Protein AF-A0A087THZ9-F1 (afdb_monomer_lite)

Secondary structure (DSSP, 8-state):
----------------SS-TT-------------EEPPTTS---B-TTS-B---HHHHHHHHTTPPP-PPPHHHHHHHHHHHHHTT-TT---PPPPPEE-PPPPPSSSSHHHHHHHHHHHHHHHHHHHHHHHHTPPPPPPPSS----SSEEEE-TT--EEEESS---SS-------PPP-

Radius of gyration: 29.92 Å; chains: 1; bounding box: 65×46×77 Å

Structure (mmCIF, N/CA/C/O backbone):
data_AF-A0A087THZ9-F1
#
_entry.id   AF-A0A087THZ9-F1
#
loop_
_atom_site.group_PDB
_atom_site.id
_atom_site.type_symbol
_atom_site.label_atom_id
_atom_site.label_alt_id
_atom_site.label_comp_id
_atom_site.label_asym_id
_atom_site.label_entity_id
_atom_site.label_seq_id
_atom_site.pdbx_PDB_ins_code
_atom_site.Cartn_x
_atom_site.Cartn_y
_atom_site.Cartn_z
_atom_site.occupancy
_atom_site.B_iso_or_equiv
_atom_site.auth_seq_id
_atom_site.auth_comp_id
_atom_site.auth_asym_id
_atom_site.auth_atom_id
_atom_site.pdbx_PDB_model_num
ATOM 1 N N . MET A 1 1 ? -26.392 -31.292 31.948 1.00 30.66 1 MET A N 1
ATOM 2 C CA . MET A 1 1 ? -27.277 -31.500 30.783 1.00 30.66 1 MET A CA 1
ATOM 3 C C . MET A 1 1 ? -26.963 -30.417 29.775 1.00 30.66 1 MET A C 1
ATOM 5 O O . MET A 1 1 ? -27.249 -29.258 30.032 1.00 30.66 1 MET A O 1
ATOM 9 N N . LEU A 1 2 ? -26.280 -30.796 28.699 1.00 30.81 2 LEU A N 1
ATOM 10 C CA . LEU A 1 2 ? -25.957 -29.931 27.570 1.00 30.81 2 LEU A CA 1
ATOM 11 C C . LEU A 1 2 ? -27.233 -29.748 26.743 1.00 30.81 2 LEU A C 1
ATOM 13 O O . LEU A 1 2 ? -27.729 -30.722 26.178 1.00 30.81 2 LEU A O 1
ATOM 17 N N . SER A 1 3 ? -27.787 -28.538 26.689 1.00 25.75 3 SER A N 1
ATOM 18 C CA . SER A 1 3 ? -28.817 -28.210 25.703 1.00 25.75 3 SER A CA 1
ATOM 19 C C . SER A 1 3 ? -28.147 -27.592 24.483 1.00 25.75 3 SER A C 1
ATOM 21 O O . SER A 1 3 ? -27.785 -26.415 24.479 1.00 25.75 3 SER A O 1
ATOM 23 N N . ASN A 1 4 ? -27.997 -28.418 23.451 1.00 33.88 4 ASN A N 1
ATOM 24 C CA . ASN A 1 4 ? -27.747 -27.984 22.086 1.00 33.88 4 ASN A CA 1
ATOM 25 C C . ASN A 1 4 ? -28.797 -26.948 21.677 1.00 33.88 4 ASN A C 1
ATOM 27 O O .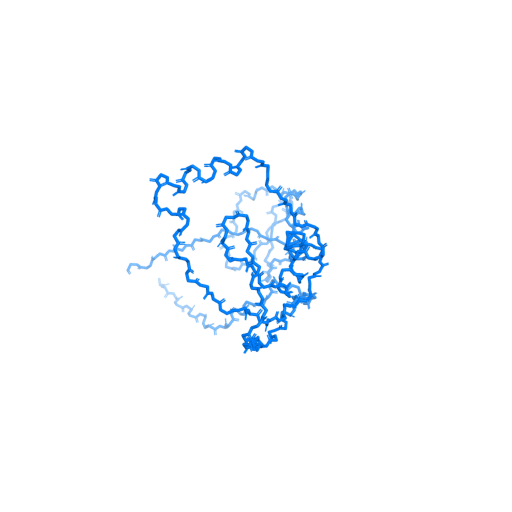 ASN A 1 4 ? -29.988 -27.252 21.629 1.00 33.88 4 ASN A O 1
ATOM 31 N N . SER A 1 5 ? -28.345 -25.762 21.290 1.00 26.69 5 SER A N 1
ATOM 32 C CA . SER A 1 5 ? -29.068 -24.947 20.321 1.00 26.69 5 SER A CA 1
ATOM 33 C C . SER A 1 5 ? -28.104 -24.598 19.196 1.00 26.69 5 SER A C 1
ATOM 35 O O . SER A 1 5 ? -27.334 -23.646 19.246 1.00 26.69 5 SER A O 1
ATOM 37 N N . TYR A 1 6 ? -28.134 -25.454 18.175 1.00 31.23 6 TYR A N 1
ATOM 38 C CA . TYR A 1 6 ? -27.713 -25.116 16.826 1.00 31.23 6 TYR A CA 1
ATOM 39 C C . TYR A 1 6 ? -28.524 -23.893 16.383 1.00 31.23 6 TYR A C 1
ATOM 41 O O . TYR A 1 6 ? -29.689 -24.018 16.001 1.00 31.23 6 TYR A O 1
ATOM 49 N N . VAL A 1 7 ? -27.924 -22.705 16.427 1.00 32.62 7 VAL A N 1
ATOM 50 C CA . VAL A 1 7 ? -28.449 -21.551 15.695 1.00 32.62 7 VAL A CA 1
ATOM 51 C C . VAL A 1 7 ? -27.798 -21.566 14.323 1.00 32.62 7 VAL A C 1
ATOM 53 O O . VAL A 1 7 ? -26.735 -21.007 14.084 1.00 32.62 7 VAL A O 1
ATOM 56 N N . ASN A 1 8 ? -28.450 -22.352 13.472 1.00 27.58 8 ASN A N 1
ATOM 57 C CA . ASN A 1 8 ? -28.733 -22.094 12.070 1.00 27.58 8 ASN A CA 1
ATOM 58 C C . ASN A 1 8 ? -27.904 -20.972 11.426 1.00 27.58 8 ASN A C 1
ATOM 60 O O . ASN A 1 8 ? -28.075 -19.792 11.744 1.00 27.58 8 ASN A O 1
ATOM 64 N N . GLY A 1 9 ? -27.081 -21.367 10.453 1.00 34.03 9 GLY A N 1
ATOM 65 C CA . GLY A 1 9 ? -26.421 -20.472 9.519 1.00 34.03 9 GLY A CA 1
ATOM 66 C C . GLY A 1 9 ? -27.415 -19.481 8.926 1.00 34.03 9 GLY A C 1
ATOM 67 O O . GLY A 1 9 ? -28.208 -19.801 8.044 1.00 34.03 9 GLY A O 1
ATOM 68 N N . LYS A 1 10 ? -27.352 -18.248 9.410 1.00 30.70 10 LYS A N 1
ATOM 69 C CA . LYS A 1 10 ? -27.680 -17.087 8.606 1.00 30.70 10 LYS A CA 1
ATOM 70 C C . LYS A 1 10 ? -26.352 -16.506 8.204 1.00 30.70 10 LYS A C 1
ATOM 72 O O . LYS A 1 10 ? -25.510 -16.273 9.064 1.00 30.70 10 LYS A O 1
ATOM 77 N N . GLU A 1 11 ? -26.184 -16.336 6.902 1.00 34.59 11 GLU A N 1
ATOM 78 C CA . GLU A 1 11 ? -25.179 -15.480 6.301 1.00 34.59 11 GLU A CA 1
ATOM 79 C C . GLU A 1 11 ? -24.849 -14.310 7.241 1.00 34.59 11 GLU A C 1
ATOM 81 O O . GLU A 1 11 ? -25.563 -13.305 7.277 1.00 34.59 11 GLU A O 1
ATOM 86 N N . MET A 1 12 ? -23.747 -14.403 7.993 1.00 31.75 12 MET A N 1
ATOM 87 C CA . MET A 1 12 ? -23.027 -13.204 8.386 1.00 31.75 12 MET A CA 1
ATOM 88 C C . MET A 1 12 ? -22.384 -12.743 7.099 1.00 31.75 12 MET A C 1
ATOM 90 O O . MET A 1 12 ? -21.232 -13.033 6.779 1.00 31.75 12 MET A O 1
ATOM 94 N N . ALA A 1 13 ? -23.223 -12.091 6.298 1.00 33.44 13 ALA A N 1
ATOM 95 C CA . ALA A 1 13 ? -22.783 -11.220 5.259 1.00 33.44 13 ALA A CA 1
ATOM 96 C C . ALA A 1 13 ? -21.652 -10.411 5.884 1.00 33.44 13 ALA A C 1
ATOM 98 O O . ALA A 1 13 ? -21.865 -9.654 6.834 1.00 33.44 13 ALA A O 1
ATOM 99 N N . LEU A 1 14 ? -20.454 -10.584 5.335 1.00 33.28 14 LEU A N 1
ATOM 100 C CA . LEU A 1 14 ? -19.459 -9.534 5.252 1.00 33.28 14 LEU A CA 1
ATOM 101 C C . LEU A 1 14 ? -20.154 -8.357 4.551 1.00 33.28 14 LEU A C 1
ATOM 103 O O . LEU A 1 14 ? -19.925 -8.068 3.376 1.00 33.28 14 LEU A O 1
ATOM 107 N N . ARG A 1 15 ? -21.094 -7.704 5.242 1.00 35.66 15 ARG A N 1
ATOM 108 C CA . ARG A 1 15 ? -21.648 -6.418 4.874 1.00 35.66 15 ARG A CA 1
ATOM 109 C C . ARG A 1 15 ? -20.511 -5.468 5.141 1.00 35.66 15 ARG A C 1
ATOM 111 O O . ARG A 1 15 ? -20.385 -4.916 6.222 1.00 35.66 15 ARG A O 1
ATOM 118 N N . LYS A 1 16 ? -19.640 -5.412 4.133 1.00 38.16 16 LYS A N 1
ATOM 119 C CA . LYS A 1 16 ? -18.802 -4.291 3.757 1.00 38.16 16 LYS A CA 1
ATOM 120 C C . LYS A 1 16 ? -18.644 -3.304 4.909 1.00 38.16 16 LYS A C 1
ATOM 122 O O . LYS A 1 16 ? -19.358 -2.306 4.969 1.00 38.16 16 LYS A O 1
ATOM 127 N N . ILE A 1 17 ? -17.601 -3.510 5.711 1.00 41.31 17 ILE A N 1
ATOM 128 C CA . ILE A 1 17 ? -16.852 -2.402 6.320 1.00 41.31 17 ILE A CA 1
ATOM 129 C C . ILE A 1 17 ? -16.109 -1.688 5.172 1.00 41.31 17 ILE A C 1
ATOM 131 O O . ILE A 1 17 ? -14.893 -1.646 5.075 1.00 41.31 17 ILE A O 1
ATOM 135 N N . ILE A 1 18 ? -16.883 -1.259 4.183 1.00 41.91 18 ILE A N 1
ATOM 136 C CA . ILE A 1 18 ? -16.505 -0.513 3.000 1.00 41.91 18 ILE A CA 1
ATOM 137 C C . ILE A 1 18 ? -17.684 0.453 2.876 1.00 41.91 18 ILE A C 1
ATOM 139 O O . ILE A 1 18 ? -18.676 0.090 2.237 1.00 41.91 18 ILE A O 1
ATOM 143 N N . PRO A 1 19 ? -17.667 1.607 3.578 1.00 39.44 19 PRO A N 1
ATOM 144 C CA . PRO A 1 19 ? -18.579 2.719 3.351 1.00 39.44 19 PRO A CA 1
ATOM 145 C C . PRO A 1 19 ? -19.093 2.783 1.907 1.00 39.44 19 PRO A C 1
ATOM 147 O O . PRO A 1 19 ? -18.323 2.703 0.954 1.00 39.44 19 PRO A O 1
ATOM 150 N N . ALA A 1 20 ? -20.403 2.931 1.714 1.00 43.38 20 ALA A N 1
ATOM 151 C CA . ALA A 1 20 ? -21.054 2.844 0.400 1.00 43.38 20 ALA A CA 1
ATOM 152 C C . ALA A 1 20 ? -20.530 3.841 -0.667 1.00 43.38 20 ALA A C 1
ATOM 154 O O . ALA A 1 20 ? -20.887 3.725 -1.836 1.00 43.38 20 ALA A O 1
ATOM 155 N N . ASN A 1 21 ? -19.649 4.772 -0.285 1.00 41.06 21 ASN A N 1
ATOM 156 C CA . ASN A 1 21 ? -19.077 5.818 -1.128 1.00 41.06 21 ASN A CA 1
ATOM 157 C C . ASN A 1 21 ? -17.650 5.531 -1.624 1.00 41.06 21 ASN A C 1
ATOM 159 O O . ASN A 1 21 ? -16.994 6.441 -2.132 1.00 41.06 21 ASN A O 1
ATOM 163 N N . TYR A 1 22 ? -17.143 4.298 -1.521 1.00 44.09 22 TYR A N 1
ATOM 164 C CA . TYR A 1 22 ? -15.890 3.975 -2.203 1.00 44.09 22 TYR A CA 1
ATOM 165 C C . TYR A 1 22 ? -16.121 3.875 -3.709 1.00 44.09 22 TYR A C 1
ATOM 167 O O . TYR A 1 22 ? -16.515 2.835 -4.243 1.00 44.09 22 TYR A O 1
ATOM 175 N N . ASN A 1 23 ? -15.752 4.943 -4.411 1.00 47.28 23 ASN A N 1
ATOM 176 C CA . ASN A 1 23 ? -15.235 4.822 -5.765 1.00 47.28 23 ASN A CA 1
ATOM 177 C C . ASN A 1 23 ? -13.900 4.069 -5.679 1.00 47.28 23 ASN A C 1
ATOM 179 O O . ASN A 1 23 ? -12.832 4.667 -5.791 1.00 47.28 23 ASN A O 1
ATOM 183 N N . ILE A 1 24 ? -13.948 2.748 -5.460 1.00 48.50 24 ILE A N 1
ATOM 184 C CA . ILE A 1 24 ? -12.838 1.880 -5.854 1.00 48.50 24 ILE A CA 1
ATOM 185 C C . ILE A 1 24 ? -12.603 2.252 -7.308 1.00 48.50 24 ILE A C 1
ATOM 187 O O . ILE A 1 24 ? -13.534 2.135 -8.111 1.00 48.50 24 ILE A O 1
ATOM 191 N N . LEU A 1 25 ? -11.417 2.781 -7.620 1.00 46.44 25 LEU A N 1
ATOM 192 C CA . LEU A 1 25 ? -11.021 3.054 -8.992 1.00 46.44 25 LEU A CA 1
ATOM 193 C C . LEU A 1 25 ? -11.300 1.768 -9.765 1.00 46.44 25 LEU A C 1
ATOM 195 O O . LEU A 1 25 ? -10.608 0.766 -9.589 1.00 46.44 25 LEU A O 1
ATOM 199 N N . ARG A 1 26 ? -12.393 1.750 -10.537 1.00 46.09 26 ARG A N 1
ATOM 200 C CA . ARG A 1 26 ? -12.702 0.622 -11.400 1.00 46.09 26 ARG A CA 1
ATOM 201 C C . ARG A 1 26 ? -11.599 0.646 -12.435 1.00 46.09 26 ARG A C 1
ATOM 203 O O . ARG A 1 26 ? -11.651 1.440 -13.372 1.00 46.09 26 ARG A O 1
ATOM 210 N N . PHE A 1 27 ? -10.589 -0.191 -12.234 1.00 44.19 27 PHE A N 1
ATOM 211 C CA . PHE A 1 27 ? -9.612 -0.482 -13.260 1.00 44.19 27 PHE A CA 1
ATOM 212 C C . PHE A 1 27 ? -10.406 -1.045 -14.431 1.00 44.19 27 PHE A C 1
ATOM 214 O O . PHE A 1 27 ? -10.907 -2.169 -14.393 1.00 44.19 27 PHE A O 1
ATOM 221 N N . SER A 1 28 ? -10.622 -0.212 -15.446 1.00 43.47 28 SER A N 1
ATOM 222 C CA . SER A 1 28 ? -11.145 -0.682 -16.713 1.00 43.47 28 SER A CA 1
ATOM 223 C C . SER A 1 28 ? -10.086 -1.634 -17.252 1.00 43.47 28 SER A C 1
ATOM 225 O O . SER A 1 28 ? -9.037 -1.193 -17.719 1.00 43.47 28 SER A O 1
ATOM 227 N N . HIS A 1 29 ? -10.338 -2.939 -17.132 1.00 40.94 29 HIS A N 1
ATOM 228 C CA . HIS A 1 29 ? -9.621 -3.961 -17.880 1.00 40.94 29 HIS A CA 1
ATOM 229 C C . HIS A 1 29 ? -9.933 -3.724 -19.361 1.00 40.94 29 HIS A C 1
ATOM 231 O O . HIS A 1 29 ? -10.829 -4.334 -19.940 1.00 40.94 29 HIS A O 1
ATOM 237 N N . LYS A 1 30 ? -9.243 -2.765 -19.979 1.00 47.22 30 LYS A N 1
ATOM 238 C CA . LYS A 1 30 ? -9.180 -2.683 -21.431 1.00 47.22 30 LYS A CA 1
ATOM 239 C C . LYS A 1 30 ? -8.256 -3.812 -21.857 1.00 47.22 30 LYS A C 1
ATOM 241 O O . LYS A 1 30 ? -7.082 -3.805 -21.502 1.00 47.22 30 LYS A O 1
ATOM 246 N N . ASN A 1 31 ? -8.815 -4.796 -22.555 1.00 45.19 31 ASN A N 1
ATOM 247 C CA . ASN A 1 31 ? -8.054 -5.902 -23.122 1.00 45.19 31 ASN A CA 1
ATOM 248 C C . ASN A 1 31 ? -6.855 -5.357 -23.907 1.00 45.19 31 ASN A C 1
ATOM 250 O O . ASN A 1 31 ? -7.013 -4.547 -24.823 1.00 45.19 31 ASN A O 1
ATOM 254 N N . CYS A 1 32 ? -5.659 -5.793 -23.521 1.00 42.81 32 CYS A N 1
ATOM 255 C CA . CYS A 1 32 ? -4.413 -5.447 -24.183 1.00 42.81 32 CYS A CA 1
ATOM 256 C C . CYS A 1 32 ? -4.377 -6.190 -25.524 1.00 42.81 32 CYS A C 1
ATOM 258 O O . CYS A 1 32 ? -4.195 -7.405 -25.550 1.00 42.81 32 CYS A O 1
ATOM 260 N N . HIS A 1 33 ? -4.561 -5.489 -26.640 1.00 49.44 33 HIS A N 1
ATOM 261 C CA . HIS A 1 33 ? -4.320 -6.080 -27.953 1.00 49.44 33 HIS A CA 1
ATOM 262 C C . HIS A 1 33 ? -2.812 -6.028 -28.230 1.00 49.44 33 HIS A C 1
ATOM 264 O O . HIS A 1 33 ? -2.256 -4.941 -28.391 1.00 49.44 33 HIS A O 1
ATOM 270 N N . LEU A 1 34 ? -2.138 -7.183 -28.250 1.00 48.75 34 LEU A N 1
ATOM 271 C CA . LEU A 1 34 ? -0.761 -7.267 -28.739 1.00 48.75 34 LEU A CA 1
ATOM 272 C C . LEU A 1 34 ? -0.786 -7.101 -30.259 1.00 48.75 34 LEU A C 1
ATOM 274 O O . LEU A 1 34 ? -1.185 -8.016 -30.977 1.00 48.75 34 LEU A O 1
ATOM 278 N N . ASN A 1 35 ? -0.332 -5.952 -30.745 1.00 52.38 35 AS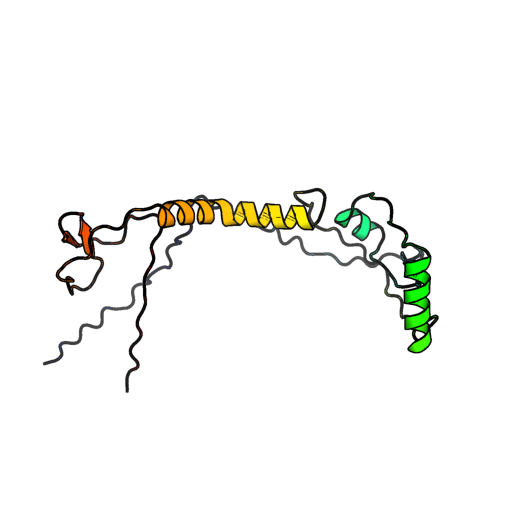N A N 1
ATOM 279 C CA . ASN A 1 35 ? -0.046 -5.768 -32.159 1.00 52.38 35 ASN A CA 1
ATOM 280 C C . ASN A 1 35 ? 1.470 -5.879 -32.346 1.00 52.38 35 ASN A C 1
ATOM 282 O O . ASN A 1 35 ? 2.230 -5.103 -31.765 1.00 52.38 35 ASN A O 1
ATOM 286 N N . LYS A 1 36 ? 1.917 -6.863 -33.136 1.00 50.88 36 LYS A N 1
ATOM 287 C CA . LYS A 1 36 ? 3.314 -6.938 -33.582 1.00 50.88 36 LYS A CA 1
ATOM 288 C C . LYS A 1 36 ? 3.567 -5.770 -34.537 1.00 50.88 36 LYS A C 1
ATOM 290 O O . LYS A 1 36 ? 2.858 -5.643 -35.533 1.00 50.88 36 LYS A O 1
ATOM 295 N N . SER A 1 37 ? 4.532 -4.908 -34.230 1.00 49.69 37 SER A N 1
ATOM 296 C CA . SER A 1 37 ? 4.992 -3.868 -35.156 1.00 49.69 37 SER A CA 1
ATOM 297 C C . SER A 1 37 ? 5.902 -4.464 -36.234 1.00 49.69 37 SER A C 1
ATOM 299 O O . SER A 1 37 ? 6.663 -5.388 -35.957 1.00 49.69 37 SER A O 1
ATOM 301 N N . ASN A 1 38 ? 5.794 -3.938 -37.460 1.00 46.44 38 ASN A N 1
ATOM 302 C CA . ASN A 1 38 ? 6.583 -4.347 -38.625 1.00 46.44 38 ASN A CA 1
ATOM 303 C C . ASN A 1 38 ? 8.097 -4.292 -38.355 1.00 46.44 38 ASN A C 1
ATOM 305 O O . ASN A 1 38 ? 8.596 -3.329 -37.772 1.00 46.44 38 ASN A O 1
ATOM 309 N N . GLU A 1 39 ? 8.808 -5.305 -38.854 1.00 45.41 39 GLU A N 1
ATOM 310 C CA . GLU A 1 39 ? 10.268 -5.359 -38.957 1.00 45.41 39 GLU A CA 1
ATOM 311 C C . GLU A 1 39 ? 10.776 -4.115 -39.707 1.00 45.41 39 GLU A C 1
ATOM 313 O O . GLU A 1 39 ? 10.513 -3.950 -40.897 1.00 45.41 39 GLU A O 1
ATOM 318 N N . GLY A 1 40 ? 11.447 -3.189 -39.013 1.00 49.12 40 GLY A N 1
ATOM 319 C CA . GLY A 1 40 ? 12.002 -1.993 -39.662 1.00 49.12 40 GLY A CA 1
ATOM 320 C C . GLY A 1 40 ? 12.300 -0.788 -38.768 1.00 49.12 40 GLY A C 1
ATOM 321 O O . GLY A 1 40 ? 12.975 0.133 -39.220 1.00 49.12 40 GLY A O 1
ATOM 322 N N . GLN A 1 41 ? 11.851 -0.761 -37.508 1.00 55.97 41 GLN A N 1
ATOM 323 C CA . GLN A 1 41 ? 12.297 0.247 -36.537 1.00 55.97 41 GLN A CA 1
ATOM 324 C C . GLN A 1 41 ? 13.428 -0.317 -35.675 1.00 55.97 41 GLN A C 1
ATOM 326 O O . GLN A 1 41 ? 13.270 -1.355 -35.040 1.00 55.97 41 GLN A O 1
ATOM 331 N N . HIS A 1 42 ? 14.577 0.364 -35.672 1.00 64.38 42 HIS A N 1
ATOM 332 C CA . HIS A 1 42 ? 15.705 0.037 -34.803 1.00 64.38 42 HIS A CA 1
ATOM 333 C C . HIS A 1 42 ? 15.253 0.032 -33.336 1.00 64.38 42 HIS A C 1
ATOM 335 O O . HIS A 1 42 ? 14.896 1.083 -32.796 1.00 64.38 42 HIS A O 1
ATOM 341 N N . SER A 1 43 ? 15.289 -1.138 -32.694 1.00 77.88 43 SER A N 1
ATOM 342 C CA . SER A 1 43 ? 15.041 -1.266 -31.260 1.00 77.88 43 SER A CA 1
ATOM 343 C C . SER A 1 43 ? 16.000 -0.367 -30.484 1.00 77.88 43 SER A C 1
ATOM 345 O O . SER A 1 43 ? 17.198 -0.304 -30.774 1.00 77.88 43 SER A O 1
ATOM 347 N N . ARG A 1 44 ? 15.476 0.351 -29.487 1.00 87.94 44 ARG A N 1
ATOM 348 C CA . ARG A 1 44 ? 16.307 1.190 -28.618 1.00 87.94 44 ARG A CA 1
ATOM 349 C C . ARG A 1 44 ? 17.284 0.302 -27.858 1.00 87.94 44 ARG A C 1
ATOM 351 O O . ARG A 1 44 ? 16.869 -0.681 -27.255 1.00 87.94 44 ARG A O 1
ATOM 358 N N . VAL A 1 45 ? 18.556 0.676 -27.844 1.00 88.12 45 VAL A N 1
ATOM 359 C CA . VAL A 1 45 ? 19.603 -0.004 -27.074 1.00 88.12 45 VAL A CA 1
ATOM 360 C C . VAL A 1 45 ? 20.323 0.994 -26.184 1.00 88.12 45 VAL A C 1
ATOM 362 O O . VAL A 1 45 ? 20.409 2.179 -26.509 1.00 88.12 45 VAL A O 1
ATOM 365 N N . ASN A 1 46 ? 20.833 0.522 -25.052 1.00 88.44 46 ASN A N 1
ATOM 366 C CA . ASN A 1 46 ? 21.673 1.342 -24.185 1.00 88.44 46 ASN A CA 1
ATOM 367 C C . ASN A 1 46 ? 23.147 1.345 -24.650 1.00 88.44 46 ASN A C 1
ATOM 369 O O . ASN A 1 46 ? 23.522 0.706 -25.631 1.00 88.44 46 ASN A O 1
ATOM 373 N N . ALA A 1 47 ? 24.011 2.039 -23.902 1.00 88.06 47 ALA A N 1
ATOM 374 C CA . ALA A 1 47 ? 25.443 2.179 -24.199 1.00 88.06 47 ALA A CA 1
ATOM 375 C C . ALA A 1 47 ? 26.258 0.865 -24.179 1.00 88.06 47 ALA A C 1
ATOM 377 O O . ALA A 1 47 ? 27.420 0.876 -24.574 1.00 88.06 47 ALA A O 1
ATOM 378 N N . ILE A 1 48 ? 25.673 -0.242 -23.711 1.00 88.44 48 ILE A N 1
ATOM 379 C CA . ILE A 1 48 ? 26.290 -1.578 -23.683 1.00 88.44 48 ILE A CA 1
ATOM 380 C C . ILE A 1 48 ? 25.513 -2.586 -24.547 1.00 88.44 48 ILE A C 1
ATOM 382 O O . ILE A 1 48 ? 25.607 -3.789 -24.329 1.00 88.44 48 ILE A O 1
ATOM 386 N N . ASN A 1 49 ? 24.743 -2.091 -25.522 1.00 87.12 49 ASN A N 1
ATOM 387 C CA . ASN A 1 49 ? 24.006 -2.883 -26.509 1.00 87.12 49 ASN A CA 1
ATOM 388 C C . ASN A 1 49 ? 22.913 -3.809 -25.933 1.00 87.12 49 ASN A C 1
ATOM 390 O O . ASN A 1 49 ? 22.551 -4.814 -26.541 1.00 87.12 49 ASN A O 1
ATOM 394 N N . ILE A 1 50 ? 22.357 -3.476 -24.765 1.00 87.94 50 ILE A N 1
ATOM 395 C CA . ILE A 1 50 ? 21.179 -4.169 -24.228 1.00 87.94 50 ILE A CA 1
ATOM 396 C C . ILE A 1 50 ? 19.923 -3.518 -24.798 1.00 87.94 50 ILE A C 1
ATOM 398 O O . ILE A 1 50 ? 19.772 -2.294 -24.734 1.00 87.94 50 ILE A O 1
ATOM 402 N N . GLN A 1 51 ? 19.012 -4.346 -25.313 1.00 89.25 51 GLN A N 1
ATOM 403 C CA . GLN A 1 51 ? 17.705 -3.910 -25.790 1.00 89.25 51 GLN A CA 1
ATOM 404 C C . GLN A 1 51 ? 16.883 -3.281 -24.657 1.00 89.25 51 GLN A C 1
ATOM 406 O O . GLN A 1 51 ? 16.689 -3.862 -23.590 1.00 89.25 51 GLN A O 1
ATOM 411 N N . MET A 1 52 ? 16.387 -2.077 -24.916 1.00 89.19 52 MET A N 1
ATOM 412 C CA . MET A 1 52 ? 15.550 -1.279 -24.028 1.00 89.19 52 MET A CA 1
ATOM 413 C C . MET A 1 52 ? 14.079 -1.385 -24.447 1.00 89.19 52 MET A C 1
ATOM 415 O O . MET A 1 52 ? 13.741 -1.948 -25.486 1.00 89.19 52 MET A O 1
ATOM 419 N N . LEU A 1 53 ? 13.186 -0.796 -23.646 1.00 89.06 53 LEU A N 1
ATOM 420 C CA . LEU A 1 53 ? 11.774 -0.668 -24.013 1.00 89.06 53 LEU A CA 1
ATOM 421 C C . LEU A 1 53 ? 11.615 0.019 -25.380 1.00 89.06 53 LEU A C 1
ATOM 423 O O . LEU A 1 53 ? 12.343 0.980 -25.678 1.00 89.06 53 LEU A O 1
ATOM 427 N N . SER A 1 54 ? 10.613 -0.431 -26.145 1.00 89.56 54 SER A N 1
ATOM 428 C CA . SER A 1 54 ? 10.225 0.177 -27.423 1.00 89.56 54 SER A CA 1
ATOM 429 C C . SER A 1 54 ? 9.988 1.678 -27.262 1.00 89.56 54 SER A C 1
ATOM 431 O O . SER A 1 54 ? 9.651 2.170 -26.178 1.00 89.56 54 SER A O 1
ATOM 433 N N . TYR A 1 55 ? 10.182 2.432 -28.344 1.00 86.44 55 TYR A N 1
ATOM 434 C CA . TYR A 1 55 ? 10.092 3.893 -28.310 1.00 86.44 55 TYR A CA 1
ATOM 435 C C . TYR A 1 55 ? 8.745 4.386 -27.760 1.00 86.44 55 TYR A C 1
ATOM 437 O O . TYR A 1 55 ? 8.706 5.251 -26.879 1.00 86.44 55 TYR A O 1
ATOM 445 N N . ASP A 1 56 ? 7.648 3.787 -28.222 1.00 87.00 56 ASP A N 1
ATOM 446 C CA . ASP A 1 56 ? 6.297 4.166 -27.812 1.00 87.00 56 ASP A CA 1
ATOM 447 C C . ASP A 1 56 ? 6.027 3.855 -26.342 1.00 87.00 56 ASP A C 1
ATOM 449 O O . ASP A 1 56 ? 5.414 4.661 -25.641 1.00 87.00 56 ASP A O 1
ATOM 453 N N . LEU A 1 57 ? 6.505 2.715 -25.844 1.00 88.12 57 LEU A N 1
ATOM 454 C CA . LEU A 1 57 ? 6.329 2.353 -24.444 1.00 88.12 57 LEU A CA 1
ATOM 455 C C . LEU A 1 57 ? 7.186 3.224 -23.526 1.00 88.12 57 LEU A C 1
ATOM 457 O O . LEU A 1 57 ? 6.704 3.721 -22.509 1.00 88.12 57 LEU A O 1
ATOM 461 N N . HIS A 1 58 ? 8.444 3.451 -23.906 1.00 87.94 58 HIS A N 1
ATOM 462 C CA . HIS A 1 58 ? 9.334 4.336 -23.168 1.00 87.94 58 HIS A CA 1
ATOM 463 C C . HIS A 1 58 ? 8.730 5.735 -23.039 1.00 87.94 58 HIS A C 1
ATOM 465 O O . HIS A 1 58 ? 8.733 6.302 -21.949 1.00 87.94 58 HIS A O 1
ATOM 471 N N . ARG A 1 59 ? 8.154 6.273 -24.121 1.00 86.31 59 ARG A N 1
ATOM 472 C CA . ARG A 1 59 ? 7.467 7.568 -24.087 1.00 86.31 59 ARG A CA 1
ATOM 473 C C . ARG A 1 59 ? 6.246 7.584 -23.176 1.00 86.31 59 ARG A C 1
ATOM 475 O O . ARG A 1 59 ? 6.016 8.592 -22.518 1.00 86.31 59 ARG A O 1
ATOM 482 N N . GLN A 1 60 ? 5.467 6.507 -23.141 1.00 87.19 60 GLN A N 1
ATOM 483 C CA . GLN A 1 60 ? 4.293 6.428 -22.269 1.00 87.19 60 GLN A CA 1
ATOM 484 C C . GLN A 1 60 ? 4.676 6.359 -20.781 1.00 87.19 60 GLN A C 1
ATOM 486 O O . GLN A 1 60 ? 3.966 6.909 -19.946 1.00 87.19 60 GLN A O 1
ATOM 491 N N . ILE A 1 61 ? 5.804 5.721 -20.452 1.00 86.62 61 ILE A N 1
ATOM 492 C CA . ILE A 1 61 ? 6.256 5.521 -19.069 1.00 86.62 61 ILE A CA 1
ATOM 493 C C . ILE A 1 61 ? 7.104 6.689 -18.542 1.00 86.62 61 ILE A C 1
ATOM 495 O O . ILE A 1 61 ? 6.904 7.155 -17.422 1.00 86.62 61 ILE A O 1
ATOM 499 N N . PHE A 1 62 ? 8.086 7.131 -19.328 1.00 85.19 62 PHE A N 1
ATOM 500 C CA . PHE A 1 62 ? 9.114 8.091 -18.911 1.00 85.19 62 PHE A CA 1
ATOM 501 C C . PHE A 1 62 ? 8.937 9.476 -19.552 1.00 85.19 62 PHE A C 1
ATOM 503 O O . PHE A 1 62 ? 9.715 10.396 -19.282 1.00 85.19 62 PHE A O 1
ATOM 510 N N . GLY A 1 63 ? 7.916 9.645 -20.397 1.00 82.62 63 GLY A N 1
ATOM 511 C CA . GLY A 1 63 ? 7.674 10.876 -21.139 1.00 82.62 63 GLY A CA 1
ATOM 512 C C . GLY A 1 63 ? 8.746 11.141 -22.199 1.00 82.62 63 GLY A C 1
ATOM 513 O O . GLY A 1 63 ? 9.365 10.232 -22.751 1.00 82.62 63 GLY A O 1
ATOM 514 N N . THR A 1 64 ? 8.978 12.419 -22.491 1.00 80.31 64 THR A N 1
ATOM 515 C CA . THR A 1 64 ? 10.022 12.884 -23.422 1.00 80.31 64 THR A CA 1
ATOM 516 C C . THR A 1 64 ? 11.298 13.309 -22.694 1.00 80.31 64 THR A C 1
ATOM 518 O O . THR A 1 64 ? 12.036 14.162 -23.188 1.00 80.31 64 THR A O 1
ATOM 521 N N . LYS A 1 65 ? 11.543 12.769 -21.492 1.00 78.69 65 LYS A N 1
ATOM 522 C CA . LYS A 1 65 ? 12.744 13.092 -20.717 1.00 78.69 65 LYS A CA 1
ATOM 523 C C . LYS A 1 65 ? 13.992 12.653 -21.502 1.00 78.69 65 LYS A C 1
ATOM 525 O O . LYS A 1 65 ? 13.984 11.562 -22.078 1.00 78.69 65 LYS A O 1
ATOM 530 N N . PRO A 1 66 ? 15.046 13.489 -21.555 1.00 74.94 66 PRO A N 1
ATOM 531 C CA . PRO A 1 66 ? 16.277 13.127 -22.237 1.00 74.94 66 PRO A CA 1
ATOM 532 C C . PRO A 1 66 ? 16.913 11.916 -21.556 1.00 74.94 66 PRO A C 1
ATOM 534 O O . PRO A 1 66 ? 16.901 11.791 -20.331 1.00 74.94 66 PRO A O 1
ATOM 537 N N . GLU A 1 67 ? 17.468 11.021 -22.365 1.00 76.12 67 GLU A N 1
ATOM 538 C CA . GLU A 1 67 ? 18.147 9.833 -21.869 1.00 76.12 67 GLU A CA 1
ATOM 539 C C . GLU A 1 67 ? 19.425 10.241 -21.125 1.00 76.12 67 GLU A C 1
ATOM 541 O O . GLU A 1 67 ? 20.290 10.932 -21.672 1.00 76.12 67 GLU A O 1
ATOM 546 N N . VAL A 1 68 ? 19.531 9.841 -19.856 1.00 81.31 68 VAL A N 1
ATOM 547 C CA . VAL A 1 68 ? 20.709 10.132 -19.036 1.00 81.31 68 VAL A CA 1
ATOM 548 C C . VAL A 1 68 ? 21.840 9.228 -19.502 1.00 81.31 68 VAL A C 1
ATOM 550 O O . VAL A 1 68 ? 21.798 8.012 -19.314 1.00 81.31 68 VAL A O 1
ATOM 553 N N . LYS A 1 69 ? 22.864 9.823 -20.116 1.00 83.31 69 LYS A N 1
ATOM 554 C CA . LYS A 1 69 ? 24.055 9.075 -20.511 1.00 83.31 69 LYS A CA 1
ATOM 555 C C . LYS A 1 69 ? 24.913 8.784 -19.276 1.00 83.31 69 LYS A C 1
ATOM 557 O O . LYS A 1 69 ? 25.161 9.701 -18.491 1.00 83.31 69 LYS A O 1
ATOM 562 N N . PRO A 1 70 ? 25.364 7.535 -19.088 1.00 85.75 70 PRO A N 1
ATOM 563 C CA . PRO A 1 70 ? 26.241 7.192 -17.979 1.00 85.75 70 PRO A CA 1
ATOM 564 C C . PRO A 1 70 ? 27.607 7.876 -18.124 1.00 85.75 70 PRO A C 1
ATOM 566 O O . PRO A 1 70 ? 28.105 8.077 -19.232 1.00 85.75 70 PRO A O 1
ATOM 569 N N . ASP A 1 71 ? 28.214 8.208 -16.985 1.00 91.81 71 ASP A N 1
ATOM 570 C CA . ASP A 1 71 ? 29.575 8.743 -16.922 1.00 91.81 71 ASP A CA 1
ATOM 571 C C . ASP A 1 71 ? 30.603 7.744 -17.483 1.00 91.81 71 ASP A C 1
ATOM 573 O O . ASP A 1 71 ? 30.469 6.526 -17.319 1.00 91.81 71 ASP A O 1
ATOM 577 N N . VAL A 1 72 ? 31.667 8.270 -18.096 1.00 91.62 72 VAL A N 1
ATOM 578 C CA . VAL A 1 72 ? 32.716 7.472 -18.749 1.00 91.62 72 VAL A CA 1
ATOM 579 C C . VAL A 1 72 ? 33.376 6.507 -17.763 1.00 91.62 72 VAL A C 1
ATOM 581 O O . VAL A 1 72 ? 33.589 5.345 -18.096 1.00 91.62 72 VAL A O 1
ATOM 584 N N . LYS A 1 73 ? 33.644 6.932 -16.520 1.00 94.38 73 LYS A N 1
ATOM 585 C CA . LYS A 1 73 ? 34.276 6.072 -15.507 1.00 94.38 73 LYS A CA 1
ATOM 586 C C . LYS A 1 73 ? 33.372 4.905 -15.119 1.00 94.38 73 LYS A C 1
ATOM 588 O O . LYS A 1 73 ? 33.861 3.802 -14.874 1.00 94.38 73 LYS A O 1
ATOM 593 N N . THR A 1 74 ? 32.066 5.148 -15.040 1.00 92.44 74 THR A N 1
ATOM 594 C CA . THR A 1 74 ? 31.068 4.107 -14.760 1.00 92.44 74 THR A CA 1
ATOM 595 C C . THR A 1 74 ? 30.988 3.120 -15.916 1.00 92.44 74 THR A C 1
ATOM 597 O O . THR A 1 74 ? 31.047 1.915 -15.678 1.00 92.44 74 THR A O 1
ATOM 600 N N . LEU A 1 75 ? 30.946 3.613 -17.157 1.00 92.88 75 LEU A N 1
ATOM 601 C CA . LEU A 1 75 ? 30.961 2.764 -18.348 1.00 92.88 75 LEU A CA 1
ATOM 602 C C . LEU A 1 75 ? 32.191 1.857 -18.392 1.00 92.88 75 LEU A C 1
ATOM 604 O O . LEU A 1 75 ? 32.036 0.652 -18.559 1.00 92.88 75 LEU A O 1
ATOM 608 N N . SER A 1 76 ? 33.394 2.386 -18.154 1.00 93.62 76 SER A N 1
ATOM 609 C CA . SER A 1 76 ? 34.621 1.577 -18.169 1.00 93.62 76 SER A CA 1
ATOM 610 C C . SER A 1 76 ? 34.599 0.444 -17.138 1.00 93.62 76 SER A C 1
ATOM 612 O O . SER A 1 76 ? 35.078 -0.655 -17.414 1.00 93.62 76 SER A O 1
ATOM 614 N N . LYS A 1 77 ? 34.027 0.685 -15.950 1.00 95.19 77 LYS A N 1
ATOM 615 C CA . LYS A 1 77 ? 33.862 -0.354 -14.921 1.00 95.19 77 LYS A CA 1
ATOM 616 C C . LYS A 1 77 ? 32.887 -1.440 -15.361 1.00 95.19 77 LYS A C 1
ATOM 618 O O . LYS A 1 77 ? 33.179 -2.616 -15.171 1.00 95.19 77 LYS A O 1
ATOM 623 N N . VAL A 1 78 ? 31.753 -1.045 -15.943 1.00 94.00 78 VAL A N 1
ATOM 624 C CA . VAL A 1 78 ? 30.742 -1.981 -16.452 1.00 94.00 78 VAL A CA 1
ATOM 625 C C . VAL A 1 78 ? 31.330 -2.839 -17.569 1.00 94.00 78 VAL A C 1
ATOM 627 O O . VAL A 1 78 ? 31.223 -4.058 -17.500 1.00 94.00 78 VAL A O 1
ATOM 630 N N . ILE A 1 79 ? 32.014 -2.227 -18.540 1.00 93.44 79 ILE A N 1
ATOM 631 C CA . ILE A 1 79 ? 32.663 -2.940 -19.649 1.00 93.44 79 ILE A CA 1
ATOM 632 C C . ILE A 1 79 ? 33.694 -3.936 -19.112 1.00 93.44 79 ILE A C 1
ATOM 634 O O . ILE A 1 79 ? 33.611 -5.112 -19.436 1.00 93.44 79 ILE A O 1
ATOM 638 N N . SER A 1 80 ? 34.600 -3.503 -18.227 1.00 95.00 80 SER A N 1
ATOM 639 C CA . SER A 1 80 ? 35.616 -4.382 -17.627 1.00 95.00 80 SER A CA 1
ATOM 640 C C . SER A 1 80 ? 34.999 -5.600 -16.929 1.00 95.00 80 SER A C 1
ATOM 642 O O . SER A 1 80 ? 35.435 -6.730 -17.147 1.00 95.00 80 SER A O 1
ATOM 644 N N . HIS A 1 81 ? 33.935 -5.390 -16.149 1.00 95.31 81 HIS A N 1
ATOM 645 C CA . HIS A 1 81 ? 33.223 -6.472 -15.472 1.00 95.31 81 HIS A CA 1
ATOM 646 C C . HIS A 1 81 ? 32.545 -7.428 -16.467 1.00 95.31 81 HIS A C 1
ATOM 648 O O . HIS A 1 81 ? 32.633 -8.644 -16.323 1.00 95.31 81 HIS A O 1
ATOM 654 N N . LEU A 1 82 ? 31.897 -6.902 -17.511 1.00 94.00 82 LEU A N 1
ATOM 655 C CA . LEU A 1 82 ? 31.291 -7.726 -18.561 1.00 94.00 82 LEU A CA 1
ATOM 656 C C . LEU A 1 82 ? 32.346 -8.532 -19.333 1.00 94.00 82 LEU A C 1
ATOM 658 O O . LEU A 1 82 ? 32.118 -9.708 -19.612 1.00 94.00 82 LEU A O 1
ATOM 662 N N . SER A 1 83 ? 33.509 -7.945 -19.632 1.00 93.62 83 SER A N 1
ATOM 663 C CA . SER A 1 83 ? 34.613 -8.636 -20.307 1.00 93.62 83 SER A CA 1
ATOM 664 C C . SER A 1 83 ? 35.180 -9.775 -19.459 1.00 93.62 83 SER A C 1
ATOM 666 O O . SER A 1 83 ? 35.410 -10.857 -19.985 1.00 93.62 83 SER A O 1
ATOM 668 N N . GLN A 1 84 ? 35.345 -9.577 -18.145 1.00 95.94 84 GLN A N 1
ATOM 669 C CA . GLN A 1 84 ? 35.811 -10.627 -17.223 1.00 95.94 84 GLN A CA 1
ATOM 670 C C . GLN A 1 84 ? 34.906 -11.866 -17.216 1.00 95.94 84 GLN A C 1
ATOM 672 O O . GLN A 1 84 ? 35.382 -12.977 -16.994 1.00 95.94 84 GLN A O 1
ATOM 677 N N . HIS A 1 85 ? 33.612 -11.678 -17.474 1.00 93.44 85 HIS A N 1
ATOM 678 C CA . HIS A 1 85 ? 32.626 -12.752 -17.525 1.00 93.44 85 HIS A CA 1
ATOM 679 C C . HIS A 1 85 ? 32.316 -13.246 -18.947 1.00 93.44 85 HIS A C 1
ATOM 681 O O . HIS A 1 85 ? 31.405 -14.054 -19.106 1.00 93.44 85 HIS A O 1
ATOM 687 N N . ASN A 1 86 ? 33.058 -12.801 -19.971 1.00 89.25 86 ASN A N 1
ATOM 688 C CA . ASN A 1 86 ? 32.795 -13.110 -21.386 1.00 89.25 86 ASN A CA 1
ATOM 689 C C . ASN A 1 86 ? 31.368 -12.732 -21.840 1.00 89.25 86 ASN A C 1
ATOM 691 O O . ASN A 1 86 ? 30.767 -13.412 -22.667 1.00 89.25 86 ASN A O 1
ATOM 695 N N . LEU A 1 87 ? 30.814 -11.659 -21.268 1.00 89.50 87 LEU A N 1
ATOM 696 C CA . LEU A 1 87 ? 29.490 -11.118 -21.602 1.00 89.50 87 LEU A CA 1
ATOM 697 C C . LEU A 1 87 ? 29.573 -9.841 -22.445 1.00 89.50 87 LEU A C 1
ATOM 699 O O . LEU A 1 87 ? 28.571 -9.400 -23.002 1.00 89.50 87 LEU A O 1
ATOM 703 N N . TRP A 1 88 ? 30.750 -9.218 -22.517 1.00 87.06 88 TRP A N 1
ATOM 704 C CA . TRP A 1 88 ? 30.985 -8.089 -23.411 1.00 87.06 88 TRP A CA 1
ATOM 705 C C . TRP A 1 88 ? 31.007 -8.571 -24.866 1.00 87.06 88 TRP A C 1
ATOM 707 O O . TRP A 1 88 ? 31.649 -9.578 -25.148 1.00 87.06 88 TRP A O 1
ATOM 717 N N . GLU A 1 89 ? 30.300 -7.874 -25.763 1.00 80.75 89 GLU A N 1
ATOM 718 C CA . GLU A 1 89 ? 30.135 -8.239 -27.190 1.00 80.75 89 GLU A CA 1
ATOM 719 C C . GLU A 1 89 ? 29.484 -9.611 -27.453 1.00 80.75 89 GLU A C 1
ATOM 721 O O . GLU A 1 89 ? 29.399 -10.045 -28.600 1.00 80.75 89 GLU A O 1
ATOM 726 N N . ALA A 1 90 ? 28.965 -10.277 -26.418 1.00 80.25 90 ALA A N 1
ATOM 727 C CA . ALA A 1 90 ? 28.195 -11.500 -26.590 1.00 80.25 90 ALA A CA 1
ATOM 728 C C . ALA A 1 90 ? 26.915 -11.223 -27.398 1.00 80.25 90 ALA A C 1
ATOM 730 O O . ALA A 1 90 ? 26.244 -10.205 -27.195 1.00 80.25 90 ALA A O 1
ATOM 731 N N . GLU A 1 91 ? 26.557 -12.140 -28.299 1.00 75.06 91 GLU A N 1
ATOM 732 C CA . GLU A 1 91 ? 25.307 -12.048 -29.052 1.00 75.06 91 GLU A CA 1
ATOM 733 C C . GLU A 1 91 ? 24.114 -12.127 -28.095 1.00 75.06 91 GLU A C 1
ATOM 735 O O . GLU A 1 91 ? 23.941 -13.095 -27.351 1.00 75.06 91 GLU A O 1
ATOM 740 N N . THR A 1 92 ? 23.274 -11.096 -28.113 1.00 74.12 92 THR A N 1
ATOM 741 C CA . THR A 1 92 ? 22.022 -11.064 -27.363 1.00 74.12 92 THR A CA 1
ATOM 742 C C . THR A 1 92 ? 20.863 -11.269 -28.327 1.00 74.12 92 THR A C 1
ATOM 744 O O . THR A 1 92 ? 20.787 -10.647 -29.387 1.00 74.12 92 THR A O 1
ATOM 747 N N . SER A 1 93 ? 19.941 -12.168 -27.979 1.00 80.31 93 SER A N 1
ATOM 748 C CA . SER A 1 93 ? 18.716 -12.349 -28.755 1.00 80.31 93 SER A CA 1
ATOM 749 C C . SER A 1 93 ? 17.862 -11.087 -28.645 1.00 80.31 93 SER A C 1
ATOM 751 O O . SER A 1 93 ? 17.418 -10.742 -27.546 1.00 80.31 93 SER A O 1
ATOM 753 N N . THR A 1 94 ? 17.611 -10.415 -29.765 1.00 81.12 94 THR A N 1
ATOM 754 C CA . THR A 1 94 ? 16.692 -9.279 -29.815 1.00 81.12 94 THR A CA 1
ATOM 755 C C . THR A 1 94 ? 15.257 -9.771 -29.957 1.00 81.12 94 THR A C 1
ATOM 757 O O . THR A 1 94 ? 14.949 -10.697 -30.709 1.00 81.12 94 THR A O 1
ATOM 760 N N . LEU A 1 95 ? 14.359 -9.161 -29.192 1.00 85.38 95 LEU A N 1
ATOM 761 C CA . LEU A 1 95 ? 12.925 -9.397 -29.280 1.00 85.38 95 LEU A CA 1
ATOM 762 C C . LEU A 1 95 ? 12.293 -8.370 -30.226 1.00 85.38 95 LEU A C 1
ATOM 764 O O . LEU A 1 95 ? 12.794 -7.251 -30.336 1.00 85.38 95 LEU A O 1
ATOM 768 N N . PRO A 1 96 ? 11.182 -8.700 -30.902 1.00 85.00 96 PRO A N 1
ATOM 769 C CA . PRO A 1 96 ? 10.459 -7.710 -31.684 1.00 85.00 96 PRO A CA 1
ATOM 770 C C . PRO A 1 96 ? 9.918 -6.605 -30.773 1.00 85.00 96 PRO A C 1
ATOM 772 O O . PRO A 1 96 ? 9.449 -6.871 -29.661 1.00 85.00 96 PRO A O 1
ATOM 775 N N . ASP A 1 97 ? 9.944 -5.368 -31.266 1.00 83.62 97 ASP A N 1
ATOM 776 C CA . ASP A 1 97 ? 9.347 -4.241 -30.560 1.00 83.62 97 ASP A CA 1
ATOM 777 C C . ASP A 1 97 ? 7.851 -4.494 -30.314 1.00 83.62 97 ASP A C 1
ATOM 779 O O . ASP A 1 97 ? 7.119 -5.028 -31.156 1.00 83.62 97 ASP A O 1
ATOM 783 N N . VAL A 1 98 ? 7.400 -4.114 -29.120 1.00 82.69 98 VAL A N 1
ATOM 784 C CA . VAL A 1 98 ? 6.003 -4.233 -28.707 1.00 82.69 98 VAL A CA 1
ATOM 785 C C . VAL A 1 98 ? 5.305 -2.890 -28.859 1.00 82.69 98 VAL A C 1
ATOM 787 O O . VAL A 1 98 ? 5.761 -1.876 -28.319 1.00 82.69 98 VAL A O 1
ATOM 790 N N . ASN A 1 99 ? 4.170 -2.894 -29.556 1.00 80.75 99 ASN A N 1
ATOM 791 C CA . ASN A 1 99 ? 3.276 -1.748 -29.628 1.00 80.75 99 ASN A CA 1
ATOM 792 C C . ASN A 1 99 ? 2.031 -2.028 -28.780 1.00 80.75 99 ASN A C 1
ATOM 794 O O . ASN A 1 99 ? 1.074 -2.661 -29.233 1.00 80.75 99 ASN A O 1
ATOM 798 N N . PHE A 1 100 ? 2.071 -1.586 -27.522 1.00 84.75 100 PHE A N 1
ATOM 799 C CA . PHE A 1 100 ? 0.918 -1.610 -26.631 1.00 84.75 100 PHE A CA 1
ATOM 800 C C . PHE A 1 100 ? 0.701 -0.245 -25.984 1.00 84.75 100 PHE A C 1
ATOM 802 O O . PHE A 1 100 ? 1.644 0.489 -25.675 1.00 84.75 100 PHE A O 1
ATOM 809 N N . LYS A 1 101 ? -0.573 0.089 -25.778 1.00 88.19 101 LYS A N 1
ATOM 810 C CA . LYS A 1 101 ? -0.989 1.335 -25.143 1.00 88.19 101 LYS A CA 1
ATOM 811 C C . LYS A 1 101 ? -1.302 1.081 -23.671 1.00 88.19 101 LYS A C 1
ATOM 813 O O . LYS A 1 101 ? -2.234 0.332 -23.376 1.00 88.19 101 LYS A O 1
ATOM 818 N N . ILE A 1 102 ? -0.543 1.694 -22.764 1.00 87.62 102 ILE A N 1
ATOM 819 C CA . ILE A 1 102 ? -0.863 1.681 -21.333 1.00 87.62 102 ILE A CA 1
ATOM 820 C C . ILE A 1 102 ? -2.007 2.653 -21.028 1.00 87.62 102 ILE A C 1
ATOM 822 O O . ILE A 1 102 ? -2.197 3.635 -21.752 1.00 87.62 102 ILE A O 1
ATOM 826 N N . PRO A 1 103 ? -2.792 2.393 -19.967 1.00 88.81 103 PRO A N 1
ATOM 827 C CA . PRO A 1 103 ? -3.683 3.398 -19.407 1.00 88.81 103 PRO A CA 1
ATOM 828 C C . PRO A 1 103 ? -2.918 4.672 -19.045 1.00 88.81 103 PRO A C 1
ATOM 830 O O . PRO A 1 103 ? -1.753 4.611 -18.648 1.00 88.81 103 PRO A O 1
ATOM 833 N N . ASP A 1 104 ? -3.595 5.812 -19.153 1.00 87.31 104 ASP A N 1
ATOM 834 C CA . ASP A 1 104 ? -2.993 7.098 -18.825 1.00 87.31 104 ASP A CA 1
ATOM 835 C C . ASP A 1 104 ? -2.568 7.131 -17.351 1.00 87.31 104 ASP A C 1
ATOM 837 O O . ASP A 1 104 ? -3.317 6.743 -16.445 1.00 87.31 104 ASP A O 1
ATOM 841 N N . LEU A 1 105 ? -1.350 7.607 -17.103 1.00 88.75 105 LEU A N 1
ATOM 842 C CA . LEU A 1 105 ? -0.845 7.769 -15.750 1.00 88.75 105 LEU A CA 1
ATOM 843 C C . LEU A 1 105 ? -1.506 8.990 -15.094 1.00 88.75 105 LEU A C 1
ATOM 845 O O . LEU A 1 105 ? -1.517 10.084 -15.647 1.00 88.75 105 LEU A O 1
ATOM 849 N N . TYR A 1 106 ? -1.988 8.833 -13.858 1.00 87.94 106 TYR A N 1
ATOM 850 C CA . TYR A 1 106 ? -2.453 9.951 -13.022 1.00 87.94 106 TYR A CA 1
ATOM 851 C C . TYR A 1 106 ? -1.397 11.044 -12.757 1.00 87.94 106 TYR A C 1
ATOM 853 O O . TYR A 1 106 ? -1.763 12.145 -12.338 1.00 87.94 106 TYR A O 1
ATOM 861 N N . LYS A 1 107 ? -0.103 10.734 -12.922 1.00 88.88 107 LYS A N 1
ATOM 862 C CA . LYS A 1 107 ? 1.049 11.608 -12.642 1.00 88.88 107 LYS A CA 1
ATOM 863 C C . LYS A 1 107 ? 2.148 11.418 -13.692 1.00 88.88 107 LYS A C 1
ATOM 865 O O . LYS A 1 107 ? 2.038 10.540 -14.543 1.00 88.88 107 LYS A O 1
ATOM 870 N N . SER A 1 108 ? 3.175 12.266 -13.642 1.00 84.06 108 SER A N 1
ATOM 871 C CA . SER A 1 108 ? 4.234 12.380 -14.657 1.00 84.06 108 SER A CA 1
ATOM 872 C C . SER A 1 108 ? 5.232 11.227 -14.691 1.00 84.06 108 SER A C 1
ATOM 874 O O . SER A 1 108 ? 5.915 11.048 -15.699 1.00 84.06 108 SER A O 1
ATOM 876 N N . ASP A 1 109 ? 5.354 10.476 -13.604 1.00 82.88 109 ASP A N 1
ATOM 877 C CA . ASP A 1 109 ? 6.203 9.296 -13.533 1.00 82.88 109 ASP A CA 1
ATOM 878 C C . ASP A 1 109 ? 5.506 8.147 -12.794 1.00 82.88 109 ASP A C 1
ATOM 880 O O . ASP A 1 109 ? 4.495 8.328 -12.106 1.00 82.88 109 ASP A O 1
ATOM 884 N N . ILE A 1 110 ? 6.040 6.938 -12.983 1.00 88.25 110 ILE A N 1
ATOM 885 C CA . ILE A 1 110 ? 5.503 5.708 -12.389 1.00 88.25 110 ILE A CA 1
ATOM 886 C C . ILE A 1 110 ? 5.504 5.769 -10.858 1.00 88.25 110 ILE A C 1
ATOM 888 O O . ILE A 1 110 ? 4.569 5.278 -10.224 1.00 88.25 110 ILE A O 1
ATOM 892 N N . GLU A 1 111 ? 6.539 6.347 -10.255 1.00 89.62 111 GLU A N 1
ATOM 893 C CA . GLU A 1 111 ? 6.677 6.386 -8.804 1.00 89.62 111 GLU A CA 1
ATOM 894 C C . GLU A 1 111 ? 5.595 7.283 -8.188 1.00 89.62 111 GLU A C 1
ATOM 896 O O . GLU A 1 111 ? 4.865 6.861 -7.289 1.00 89.62 111 GLU A O 1
ATOM 901 N N . GLU A 1 112 ? 5.429 8.493 -8.716 1.00 90.06 112 GLU A N 1
ATOM 902 C CA . GLU A 1 112 ? 4.368 9.429 -8.362 1.00 90.06 112 GLU A CA 1
ATOM 903 C C . GLU A 1 112 ? 2.983 8.844 -8.624 1.00 90.06 112 GLU A C 1
ATOM 905 O O . GLU A 1 112 ? 2.078 9.028 -7.810 1.00 90.06 112 GLU A O 1
ATOM 910 N N . HIS A 1 113 ? 2.804 8.116 -9.729 1.00 90.81 113 HIS A N 1
ATOM 911 C CA . HIS A 1 113 ? 1.543 7.460 -10.058 1.00 90.81 113 HIS A CA 1
ATOM 912 C C . HIS A 1 113 ? 1.137 6.446 -8.982 1.00 90.81 113 HIS A C 1
ATOM 914 O O . HIS A 1 113 ? 0.025 6.521 -8.452 1.00 90.81 113 HIS A O 1
ATOM 920 N N . PHE A 1 114 ? 2.037 5.533 -8.607 1.00 92.94 114 PHE A N 1
ATOM 921 C CA . PHE A 1 114 ? 1.742 4.536 -7.577 1.00 92.94 114 PHE A CA 1
ATOM 922 C C . PHE A 1 114 ? 1.630 5.152 -6.184 1.00 92.94 114 PHE A C 1
ATOM 924 O O . PHE A 1 114 ? 0.738 4.766 -5.428 1.00 92.94 114 PHE A O 1
ATOM 931 N N . LYS A 1 115 ? 2.446 6.161 -5.853 1.00 94.12 115 LYS A N 1
ATOM 932 C CA . LYS A 1 115 ? 2.281 6.934 -4.611 1.00 94.12 115 LYS A CA 1
ATOM 933 C C . LYS A 1 115 ? 0.924 7.628 -4.560 1.00 94.12 115 LYS A C 1
ATOM 935 O O . LYS A 1 115 ? 0.289 7.646 -3.507 1.00 94.12 115 LYS A O 1
ATOM 940 N N . TYR A 1 116 ? 0.463 8.191 -5.674 1.00 94.12 116 TYR A N 1
ATOM 941 C CA . TYR A 1 116 ? -0.850 8.815 -5.765 1.00 94.12 116 TYR A CA 1
ATOM 942 C C . TYR A 1 116 ? -1.959 7.786 -5.542 1.00 94.12 116 TYR A C 1
ATOM 944 O O . TYR A 1 116 ? -2.770 7.979 -4.641 1.00 94.12 116 TYR A O 1
ATOM 952 N N . ILE A 1 117 ? -1.953 6.664 -6.270 1.00 93.12 117 ILE A N 1
ATOM 953 C CA . ILE A 1 117 ? -2.947 5.591 -6.093 1.00 93.12 117 ILE A CA 1
ATOM 954 C C . ILE A 1 117 ? -2.958 5.088 -4.649 1.00 93.12 117 ILE A C 1
ATOM 956 O O . ILE A 1 117 ? -4.023 5.002 -4.040 1.00 93.12 117 ILE A O 1
ATOM 960 N N . ALA A 1 118 ? -1.786 4.801 -4.078 1.00 92.81 118 ALA A N 1
ATOM 961 C CA . ALA A 1 118 ? -1.673 4.339 -2.700 1.00 92.81 118 ALA A CA 1
ATOM 962 C C . ALA A 1 118 ? -2.272 5.353 -1.718 1.00 92.81 118 ALA A C 1
ATOM 964 O O . ALA A 1 118 ? -3.029 4.977 -0.829 1.00 92.81 118 ALA A O 1
ATOM 965 N N . ASN A 1 119 ? -1.994 6.647 -1.893 1.00 92.75 119 ASN A N 1
ATOM 966 C CA . ASN A 1 119 ? -2.587 7.678 -1.046 1.00 92.75 119 ASN A CA 1
ATOM 967 C C . ASN A 1 119 ? -4.102 7.782 -1.225 1.00 92.75 119 ASN A C 1
ATOM 969 O O . ASN A 1 119 ? -4.797 7.878 -0.220 1.00 92.75 119 ASN A O 1
ATOM 973 N N . GLN A 1 120 ? -4.620 7.701 -2.452 1.00 91.50 120 GLN A N 1
ATOM 974 C CA . GLN A 1 120 ? -6.064 7.726 -2.695 1.00 91.50 120 GLN A CA 1
ATOM 975 C C . GLN A 1 120 ? -6.777 6.536 -2.044 1.00 91.50 120 GLN A C 1
ATOM 977 O O . GLN A 1 120 ? -7.828 6.717 -1.440 1.00 91.50 120 GLN A O 1
ATOM 982 N N . LEU A 1 121 ? -6.199 5.334 -2.127 1.00 90.25 121 LEU A N 1
ATOM 983 C CA . LEU A 1 121 ? -6.779 4.127 -1.531 1.00 90.25 121 LEU A CA 1
ATOM 984 C C . LEU A 1 121 ? -6.686 4.120 -0.002 1.00 90.25 121 LEU A C 1
ATOM 986 O O . LEU A 1 121 ? -7.579 3.610 0.669 1.00 90.25 121 LEU A O 1
ATOM 990 N N . LEU A 1 122 ? -5.604 4.668 0.554 1.00 93.31 122 LEU A N 1
ATOM 991 C CA . LEU A 1 122 ? -5.328 4.609 1.988 1.00 93.31 122 LEU A CA 1
ATOM 992 C C . LEU A 1 122 ? -5.815 5.837 2.761 1.00 93.31 122 LEU A C 1
ATOM 994 O O . LEU A 1 122 ? -5.779 5.794 3.986 1.00 93.31 122 LEU A O 1
ATOM 998 N N . CYS A 1 123 ? -6.239 6.922 2.104 1.00 90.56 123 CYS A N 1
ATOM 999 C CA . CYS A 1 123 ? -6.576 8.188 2.768 1.00 90.56 123 CYS A CA 1
ATOM 1000 C C . CYS A 1 123 ? -7.593 7.998 3.904 1.00 90.56 123 CYS A C 1
ATOM 1002 O O . CYS A 1 123 ? -7.332 8.375 5.047 1.00 90.56 123 CYS A O 1
ATOM 1004 N N . ASP A 1 124 ? -8.711 7.331 3.617 1.00 89.62 124 ASP A N 1
ATOM 1005 C CA . ASP A 1 124 ? -9.781 7.136 4.598 1.00 89.62 124 ASP A CA 1
ATOM 1006 C C . ASP A 1 124 ? -9.342 6.225 5.746 1.00 89.62 124 ASP A C 1
ATOM 1008 O O . ASP A 1 124 ? -9.585 6.533 6.912 1.00 89.62 124 ASP A O 1
ATOM 1012 N N . TYR A 1 125 ? -8.610 5.152 5.438 1.00 91.44 125 TYR A N 1
ATOM 1013 C CA . TYR A 1 125 ? -8.058 4.250 6.450 1.00 91.44 125 TYR A CA 1
ATOM 1014 C C . TYR A 1 125 ? -7.026 4.945 7.339 1.00 91.44 125 TYR A C 1
ATOM 1016 O O . TYR A 1 125 ? -7.039 4.749 8.550 1.00 91.44 125 TYR A O 1
ATOM 1024 N N . LYS A 1 126 ? -6.168 5.804 6.773 1.00 93.62 126 LYS A N 1
ATOM 1025 C CA . LYS A 1 126 ? -5.234 6.634 7.546 1.00 93.62 126 LYS A CA 1
ATOM 1026 C C . LYS A 1 126 ? -5.997 7.552 8.496 1.00 93.62 126 LYS A C 1
ATOM 1028 O O . LYS A 1 126 ? -5.637 7.634 9.664 1.00 93.62 126 LYS A O 1
ATOM 1033 N N . ASN A 1 127 ? -7.069 8.193 8.030 1.00 92.56 127 ASN A N 1
ATOM 1034 C CA . ASN A 1 127 ? -7.903 9.052 8.872 1.00 92.56 127 ASN A CA 1
ATOM 1035 C C . ASN A 1 127 ? -8.559 8.271 10.021 1.00 92.56 127 ASN A C 1
ATOM 1037 O O . ASN A 1 127 ? -8.549 8.743 11.158 1.00 92.56 127 ASN A O 1
ATOM 1041 N N . LEU A 1 128 ? -9.098 7.078 9.748 1.00 93.81 128 LEU A N 1
ATOM 1042 C CA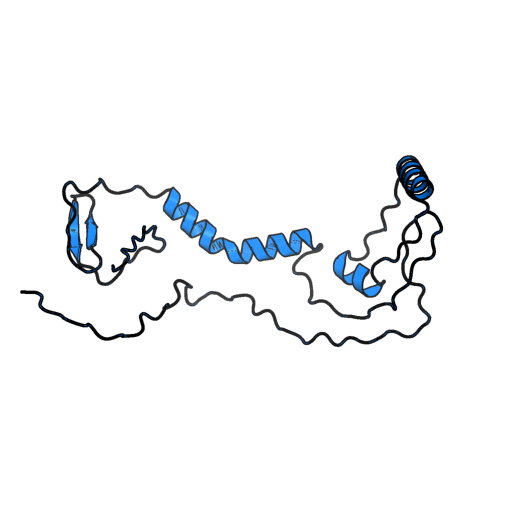 . LEU A 1 128 ? -9.658 6.193 10.776 1.00 93.81 128 LEU A CA 1
ATOM 1043 C C . LEU A 1 128 ? -8.592 5.750 11.782 1.00 93.81 128 LEU A C 1
ATOM 1045 O O . LEU A 1 128 ? -8.819 5.831 12.986 1.00 93.81 128 LEU A O 1
ATOM 1049 N N . LEU A 1 129 ? -7.408 5.370 11.303 1.00 94.25 129 LEU A N 1
ATOM 1050 C CA . LEU A 1 129 ? -6.284 4.975 12.145 1.00 94.25 129 LEU A CA 1
ATOM 1051 C C . LEU A 1 129 ? -5.813 6.124 13.041 1.00 94.25 129 LEU A C 1
ATOM 1053 O O . LEU A 1 129 ? -5.613 5.923 14.232 1.00 94.25 129 LEU A O 1
ATOM 1057 N N . PHE A 1 130 ? -5.680 7.341 12.507 1.00 94.06 130 PHE A N 1
ATOM 1058 C CA . PHE A 1 130 ? -5.313 8.506 13.314 1.00 94.06 130 PHE A CA 1
ATOM 1059 C C . PHE A 1 130 ? -6.367 8.826 14.374 1.00 94.06 130 PHE A C 1
ATOM 1061 O O . PHE A 1 130 ? -6.002 9.167 15.496 1.00 94.06 130 PHE A O 1
ATOM 1068 N N . LYS A 1 131 ? -7.662 8.703 14.058 1.00 92.38 131 LYS A N 1
ATOM 1069 C CA . LYS A 1 131 ? -8.729 8.860 15.058 1.00 92.38 131 LYS A CA 1
ATOM 1070 C C . LYS A 1 131 ? -8.633 7.795 16.149 1.00 92.38 131 LYS A C 1
ATOM 1072 O O . LYS A 1 131 ? -8.723 8.137 17.322 1.00 92.38 131 LYS A O 1
ATOM 1077 N N . LEU A 1 132 ? -8.401 6.540 15.766 1.00 91.50 132 LEU A N 1
ATOM 1078 C CA . LEU A 1 132 ? -8.255 5.416 16.687 1.00 91.50 132 LEU A CA 1
ATOM 1079 C C . LEU A 1 132 ? -7.047 5.604 17.619 1.00 91.50 132 LEU A C 1
ATOM 1081 O O . LEU A 1 132 ? -7.196 5.521 18.833 1.00 91.50 132 LEU A O 1
ATOM 1085 N N . LEU A 1 133 ? -5.875 5.938 17.072 1.00 92.75 133 LEU A N 1
ATOM 1086 C CA . LEU A 1 133 ? -4.636 6.134 17.837 1.00 92.75 133 LEU A CA 1
ATOM 1087 C C . LEU A 1 133 ? -4.695 7.328 18.800 1.00 92.75 133 LEU A C 1
ATOM 1089 O O . LEU A 1 133 ? -4.046 7.301 19.840 1.00 92.75 133 LEU A O 1
ATOM 1093 N N . ASN A 1 134 ? -5.456 8.372 18.461 1.00 93.12 134 ASN A N 1
ATOM 1094 C CA . ASN A 1 134 ? -5.630 9.553 19.313 1.00 93.12 134 ASN A CA 1
ATOM 1095 C C . ASN A 1 134 ? -6.843 9.451 20.254 1.00 93.12 134 ASN A C 1
ATOM 1097 O O . ASN A 1 134 ? -7.103 10.381 21.022 1.00 93.12 134 ASN A O 1
ATOM 1101 N N . SER A 1 135 ? -7.610 8.361 20.183 1.00 88.94 135 SER A N 1
ATOM 1102 C CA . SER A 1 135 ? -8.755 8.153 21.065 1.00 88.94 135 SER A CA 1
ATOM 1103 C C . SER A 1 135 ? -8.292 7.841 22.490 1.00 88.94 135 SER A C 1
ATOM 1105 O O . SER A 1 135 ? -7.247 7.227 22.712 1.00 88.94 135 SER A O 1
ATOM 1107 N N . LYS A 1 136 ? -9.064 8.295 23.480 1.00 87.31 136 LYS A N 1
ATOM 1108 C CA . LYS A 1 136 ? -8.848 7.913 24.877 1.00 87.31 136 LYS A CA 1
ATOM 1109 C C . LYS A 1 136 ? -9.668 6.669 25.156 1.00 87.31 136 LYS A C 1
ATOM 1111 O O . LYS A 1 136 ? -10.876 6.679 24.939 1.00 87.31 136 LYS A O 1
ATOM 1116 N N . LEU A 1 137 ? -9.007 5.631 25.650 1.00 83.75 137 LEU A N 1
ATOM 1117 C CA . LEU A 1 137 ? -9.698 4.431 26.092 1.00 83.75 137 LEU A CA 1
ATOM 1118 C C . LEU A 1 137 ? -10.453 4.721 27.399 1.00 83.75 137 LEU A C 1
ATOM 1120 O O . LEU A 1 137 ? -9.912 5.431 28.258 1.00 83.75 137 LEU A O 1
ATOM 1124 N N . PRO A 1 138 ? -11.676 4.187 27.563 1.00 83.06 138 PRO A N 1
ATOM 1125 C CA . PRO A 1 138 ? -12.349 4.194 28.853 1.00 83.06 138 PRO A CA 1
ATOM 1126 C C . PRO A 1 138 ? -11.531 3.384 29.876 1.00 83.06 138 PRO A C 1
ATOM 1128 O O . PRO A 1 138 ? -10.659 2.590 29.497 1.00 83.06 138 PRO A O 1
ATOM 1131 N N . PRO A 1 139 ? -11.775 3.575 31.183 1.00 84.25 139 PRO A N 1
ATOM 1132 C CA . PRO A 1 139 ? -11.164 2.732 32.200 1.00 84.25 139 PRO A CA 1
ATOM 1133 C C . PRO A 1 139 ? -11.498 1.258 31.948 1.00 84.25 139 PRO A C 1
ATOM 1135 O O . PRO A 1 139 ? -12.600 0.920 31.516 1.00 84.25 139 PRO A O 1
ATOM 1138 N N . LEU A 1 140 ? -10.544 0.372 32.244 1.00 86.75 140 LEU A N 1
ATOM 1139 C CA . LEU A 1 140 ? -10.787 -1.063 32.149 1.00 86.75 140 LEU A CA 1
ATOM 1140 C C . LEU A 1 140 ? -11.928 -1.450 33.107 1.00 86.75 140 LEU A C 1
ATOM 1142 O O . LEU A 1 140 ? -11.879 -1.061 34.282 1.00 86.75 140 LEU A O 1
ATOM 1146 N N . PRO A 1 141 ? -12.925 -2.231 32.659 1.00 86.62 141 PRO A N 1
ATOM 1147 C CA . PRO A 1 141 ? -13.984 -2.677 33.547 1.00 86.62 141 PRO A CA 1
ATOM 1148 C C . PRO A 1 141 ? -13.400 -3.573 34.644 1.00 86.62 141 PRO A C 1
ATOM 1150 O O . PRO A 1 141 ? -12.595 -4.466 34.379 1.00 86.62 141 PRO A O 1
ATOM 1153 N N . GLN A 1 142 ? -13.832 -3.367 35.893 1.00 86.62 142 GLN A N 1
ATOM 1154 C CA . GLN A 1 142 ? -13.403 -4.215 37.017 1.00 86.62 142 GLN A CA 1
ATOM 1155 C C . GLN A 1 142 ? -13.886 -5.661 36.864 1.00 86.62 142 GLN A C 1
ATOM 1157 O O . GLN A 1 142 ? -13.257 -6.595 37.361 1.00 86.62 142 GLN A O 1
ATOM 1162 N N . ARG A 1 143 ? -15.021 -5.844 36.184 1.00 87.25 143 ARG A N 1
ATOM 1163 C CA . ARG A 1 143 ? -15.603 -7.146 35.890 1.00 87.25 143 ARG A CA 1
ATOM 1164 C C . ARG A 1 143 ? -16.131 -7.157 34.465 1.00 87.25 143 ARG A C 1
ATOM 1166 O O . ARG A 1 143 ? -16.979 -6.347 34.108 1.00 87.25 143 ARG A O 1
ATOM 1173 N N . TRP A 1 144 ? -15.656 -8.121 33.689 1.00 87.75 144 TRP A N 1
ATOM 1174 C CA . TRP A 1 144 ? -16.169 -8.380 32.352 1.00 87.75 144 TRP A CA 1
ATOM 1175 C C . TRP A 1 144 ? -17.534 -9.055 32.420 1.00 87.75 144 TRP A C 1
ATOM 1177 O O . TRP A 1 144 ? -17.754 -9.972 33.219 1.00 87.75 144 TRP A O 1
ATOM 1187 N N . ASN A 1 145 ? -18.444 -8.601 31.565 1.00 87.62 145 ASN A N 1
ATOM 1188 C CA . ASN A 1 145 ? -19.753 -9.200 31.417 1.00 87.62 145 ASN A CA 1
ATOM 1189 C C . ASN A 1 145 ? -19.707 -10.311 30.358 1.00 87.62 145 ASN A C 1
ATOM 1191 O O . ASN A 1 145 ? -19.492 -10.042 29.179 1.00 87.62 145 ASN A O 1
ATOM 1195 N N . LEU A 1 146 ? -19.878 -11.563 30.788 1.00 87.25 146 LEU A N 1
ATOM 1196 C CA . LEU A 1 146 ? -19.774 -12.753 29.936 1.00 87.25 146 LEU A CA 1
ATOM 1197 C C . LEU A 1 146 ? -21.148 -13.131 29.361 1.00 87.25 146 LEU A C 1
ATOM 1199 O O . LEU A 1 146 ? -21.694 -14.186 29.682 1.00 87.25 146 LEU A O 1
ATOM 1203 N N . TYR A 1 147 ? -21.712 -12.253 28.532 1.00 87.62 147 TYR A N 1
ATOM 1204 C CA . TYR A 1 147 ? -22.913 -12.543 27.745 1.00 87.62 147 TYR A CA 1
ATOM 1205 C C . TYR A 1 147 ? -22.562 -12.709 26.270 1.00 87.62 147 TYR A C 1
ATOM 1207 O O . TYR A 1 147 ? -21.644 -12.074 25.758 1.00 87.62 147 TYR A O 1
ATOM 1215 N N . ALA A 1 148 ? -23.307 -13.576 25.583 1.00 88.50 148 ALA A N 1
ATOM 1216 C CA . ALA A 1 148 ? -23.186 -13.724 24.142 1.00 88.50 148 ALA A CA 1
ATOM 1217 C C . ALA A 1 148 ? -23.685 -12.452 23.438 1.00 88.50 148 ALA A C 1
ATOM 1219 O O . ALA A 1 148 ? -24.798 -12.002 23.704 1.00 88.50 148 ALA A O 1
ATOM 1220 N N . GLY A 1 149 ? -22.881 -11.916 22.521 1.00 90.06 149 GLY A N 1
ATOM 1221 C CA . GLY A 1 149 ? -23.190 -10.699 21.767 1.00 90.06 149 GLY A CA 1
ATOM 1222 C C . GLY A 1 149 ? -22.214 -9.560 22.057 1.00 90.06 149 GLY A C 1
ATOM 1223 O O . GLY A 1 149 ? -21.163 -9.768 22.664 1.00 90.06 149 GLY A O 1
ATOM 1224 N N . TRP A 1 150 ? -22.557 -8.360 21.589 1.00 91.25 150 TRP A N 1
ATOM 1225 C CA . TRP A 1 150 ? -21.751 -7.161 21.801 1.00 91.25 150 TRP A CA 1
ATOM 1226 C C . TRP A 1 150 ? -22.180 -6.438 23.077 1.00 91.25 150 TRP A C 1
ATOM 1228 O O . TRP A 1 150 ? -23.367 -6.232 23.327 1.00 91.25 150 TRP A O 1
ATOM 1238 N N . MET A 1 151 ? -21.191 -6.031 23.871 1.00 91.00 151 MET A N 1
ATOM 1239 C CA . MET A 1 151 ? -21.375 -5.256 25.095 1.00 91.00 151 MET A CA 1
ATOM 1240 C C . MET A 1 151 ? -20.562 -3.968 24.987 1.00 91.00 151 MET A C 1
ATOM 1242 O O . MET A 1 151 ? -19.349 -4.024 24.775 1.0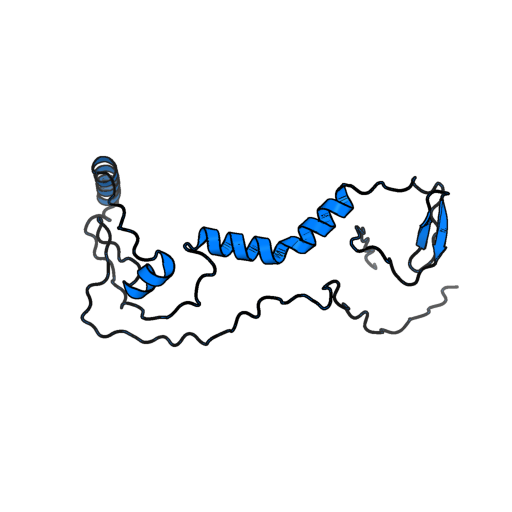0 91.00 151 MET A O 1
ATOM 1246 N N . GLN A 1 152 ? -21.217 -2.824 25.149 1.00 90.06 152 GLN A N 1
ATOM 1247 C CA . GLN A 1 152 ? -20.571 -1.519 25.230 1.00 90.06 152 GLN A CA 1
ATOM 1248 C C . GLN A 1 152 ? -20.333 -1.163 26.699 1.00 90.06 152 GLN A C 1
ATOM 1250 O O . GLN A 1 152 ? -21.182 -1.428 27.548 1.00 90.06 152 GLN A O 1
ATOM 1255 N N . TYR A 1 153 ? -19.172 -0.577 26.992 1.00 89.31 153 TYR A N 1
ATOM 1256 C CA . TYR A 1 153 ? -18.821 -0.094 28.327 1.00 89.31 153 TYR A CA 1
ATOM 1257 C C . TYR A 1 153 ? -18.663 1.421 28.294 1.00 89.31 153 TYR A C 1
ATOM 1259 O O . TYR A 1 153 ? -17.939 1.952 27.448 1.00 89.31 153 TYR A O 1
ATOM 1267 N N . ASP A 1 154 ? -19.332 2.107 29.215 1.00 86.19 154 ASP A N 1
ATOM 1268 C CA . ASP A 1 154 ? -19.211 3.553 29.370 1.00 86.19 154 ASP A CA 1
ATOM 1269 C C . ASP A 1 154 ? -18.034 3.941 30.295 1.00 86.19 154 ASP A C 1
ATOM 1271 O O . ASP A 1 154 ? -17.312 3.098 30.834 1.00 86.19 154 ASP A O 1
ATOM 1275 N N . ASN A 1 155 ? -17.835 5.245 30.511 1.00 86.06 155 ASN A N 1
ATOM 1276 C CA . ASN A 1 155 ? -16.785 5.743 31.411 1.00 86.06 155 ASN A CA 1
ATOM 1277 C C . ASN A 1 155 ? -17.027 5.402 32.893 1.00 86.06 155 ASN A C 1
ATOM 1279 O O . ASN A 1 155 ? -16.095 5.486 33.694 1.00 86.06 155 ASN A O 1
ATOM 1283 N N . SER A 1 156 ? -18.259 5.049 33.259 1.00 85.31 156 SER A N 1
ATOM 1284 C CA . SER A 1 156 ? -18.649 4.603 34.598 1.00 85.31 156 SER A CA 1
ATOM 1285 C C . SER A 1 156 ? -18.356 3.110 34.806 1.00 85.31 156 SER A C 1
ATOM 1287 O O . SER A 1 156 ? -18.343 2.640 35.944 1.00 85.31 156 SER A O 1
ATOM 1289 N N . GLY A 1 157 ? -18.095 2.371 33.721 1.00 82.69 157 GLY A N 1
ATOM 1290 C CA . GLY A 1 157 ? -17.950 0.918 33.703 1.00 82.69 157 GLY A CA 1
ATOM 1291 C C . GLY A 1 157 ? -19.283 0.169 33.608 1.00 82.69 157 GLY A C 1
ATOM 1292 O O . GLY A 1 157 ? -19.301 -1.048 33.806 1.00 82.69 157 GLY A O 1
ATOM 1293 N N . GLU A 1 158 ? -20.391 0.863 33.331 1.00 85.69 158 GLU A N 1
ATOM 1294 C CA . GLU A 1 158 ? -21.695 0.250 33.087 1.00 85.69 158 GLU A CA 1
ATOM 1295 C C . GLU A 1 158 ? -21.696 -0.454 31.726 1.00 85.69 158 GLU A C 1
ATOM 1297 O O . GLU A 1 158 ? -21.187 0.076 30.738 1.00 85.69 158 GLU A O 1
ATOM 1302 N N . ALA A 1 159 ? -22.248 -1.670 31.691 1.00 90.12 159 ALA A N 1
ATOM 1303 C CA . ALA A 1 159 ? -22.246 -2.531 30.516 1.00 90.12 159 ALA A CA 1
ATOM 1304 C C . ALA A 1 159 ? -23.641 -2.602 29.883 1.00 90.12 159 ALA A C 1
ATOM 1306 O O . ALA A 1 159 ? -24.567 -3.151 30.487 1.00 90.12 159 ALA A O 1
ATOM 1307 N N . THR A 1 160 ? -23.775 -2.125 28.648 1.00 91.56 160 THR A N 1
ATOM 1308 C CA . THR A 1 160 ? -25.028 -2.136 27.883 1.00 91.56 160 THR A CA 1
ATOM 1309 C C . THR A 1 160 ? -24.937 -3.097 26.691 1.00 91.56 160 THR A C 1
ATOM 1311 O O . THR A 1 160 ? -23.943 -3.085 25.961 1.00 91.56 160 THR A O 1
ATOM 1314 N N . PRO A 1 161 ? -25.937 -3.973 26.475 1.00 92.94 161 PRO A N 1
ATOM 1315 C CA . PRO A 1 161 ? -25.968 -4.824 25.291 1.00 92.94 161 PRO A CA 1
ATOM 1316 C C . PRO A 1 161 ? -26.291 -3.991 24.046 1.00 92.94 161 PRO A C 1
ATOM 1318 O O . PRO A 1 161 ? -27.202 -3.162 24.072 1.00 92.94 161 PRO A O 1
ATOM 1321 N N . VAL A 1 162 ? -25.567 -4.236 22.954 1.00 92.62 162 VAL A N 1
ATOM 1322 C CA . VAL A 1 162 ? -25.774 -3.581 21.653 1.00 92.62 162 VAL A CA 1
ATOM 1323 C C . VAL A 1 162 ? -25.807 -4.619 20.532 1.00 92.62 162 VAL A C 1
ATOM 1325 O O . VAL A 1 162 ? -25.251 -5.709 20.664 1.00 92.62 162 VAL A O 1
ATOM 1328 N N . ASP A 1 163 ? -26.452 -4.295 19.411 1.00 91.75 163 ASP A N 1
ATOM 1329 C CA . ASP A 1 163 ? -26.527 -5.215 18.267 1.00 91.75 163 ASP A CA 1
ATOM 1330 C C . ASP A 1 163 ? -25.179 -5.332 17.536 1.00 91.75 163 ASP A C 1
ATOM 1332 O O . ASP A 1 163 ? -24.819 -6.406 17.048 1.00 91.75 163 ASP A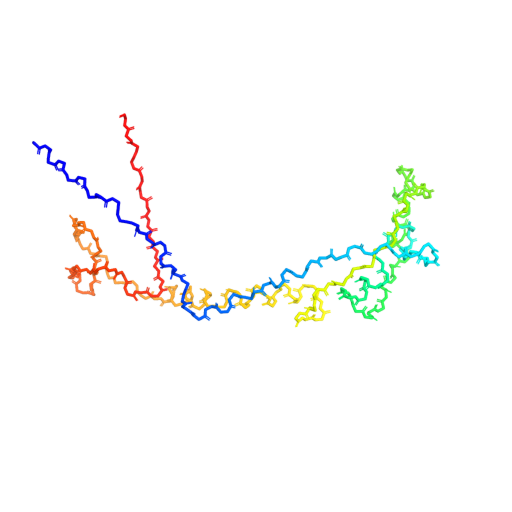 O 1
ATOM 1336 N N . PHE A 1 164 ? -24.435 -4.225 17.448 1.00 90.62 164 PHE A N 1
ATOM 1337 C CA . PHE A 1 164 ? -23.095 -4.137 16.868 1.00 90.62 164 PHE A CA 1
ATOM 1338 C C . PHE A 1 164 ? -22.381 -2.850 17.331 1.00 90.62 164 PHE A C 1
ATOM 1340 O O . PHE A 1 164 ? -23.053 -1.911 17.760 1.00 90.62 164 PHE A O 1
ATOM 1347 N N . PRO A 1 165 ? -21.039 -2.780 17.235 1.00 90.81 165 PRO A N 1
ATOM 1348 C CA . PRO A 1 165 ? -20.277 -1.570 17.552 1.00 90.81 165 PRO A CA 1
ATOM 1349 C C . PRO A 1 165 ? -20.613 -0.425 16.582 1.00 90.81 165 PRO A C 1
ATOM 1351 O O . PRO A 1 165 ? -20.536 -0.603 15.365 1.00 90.81 165 PRO A O 1
ATOM 1354 N N . GLU A 1 166 ? -20.968 0.752 17.100 1.00 88.88 166 GLU A N 1
ATOM 1355 C CA . GLU A 1 166 ? -21.263 1.947 16.286 1.00 88.88 166 GLU A CA 1
ATOM 1356 C C . GLU A 1 166 ? -19.988 2.668 15.810 1.00 88.88 166 GLU A C 1
ATOM 1358 O O . GLU A 1 166 ? -20.028 3.590 14.989 1.00 88.88 166 GLU A O 1
ATOM 1363 N N . GLU A 1 167 ? -18.834 2.262 16.333 1.00 86.69 167 GLU A N 1
ATOM 1364 C CA . GLU A 1 167 ? -17.554 2.897 16.092 1.00 86.69 167 GLU A CA 1
ATOM 1365 C C . GLU A 1 167 ? -17.071 2.707 14.647 1.00 86.69 167 GLU A C 1
ATOM 1367 O O . GLU A 1 167 ? -17.148 1.640 14.041 1.00 86.69 167 GLU A O 1
ATOM 1372 N N . SER A 1 168 ? -16.467 3.761 14.093 1.00 89.50 168 SER A N 1
ATOM 1373 C CA . SER A 1 168 ? -15.934 3.740 12.722 1.00 89.50 168 SER A CA 1
ATOM 1374 C C . SER A 1 168 ? -14.668 2.886 12.538 1.00 89.50 168 SER A C 1
ATOM 1376 O O . SER A 1 168 ? -14.252 2.643 11.406 1.00 89.50 168 SER A O 1
ATOM 1378 N N . ALA A 1 169 ? -14.026 2.482 13.635 1.00 90.19 169 ALA A N 1
ATOM 1379 C CA . ALA A 1 169 ? -12.842 1.631 13.659 1.00 90.19 169 ALA A CA 1
ATOM 1380 C C . ALA A 1 169 ? -12.815 0.845 14.974 1.00 90.19 169 ALA A C 1
ATOM 1382 O O . ALA A 1 169 ? -13.109 1.411 16.025 1.00 90.19 169 ALA A O 1
ATOM 1383 N N . LEU A 1 170 ? -12.438 -0.432 14.913 1.00 89.69 170 LEU A N 1
ATOM 1384 C CA . LEU A 1 170 ? -12.391 -1.325 16.070 1.00 89.69 170 LEU A CA 1
ATOM 1385 C C . LEU A 1 170 ? -11.173 -2.253 15.989 1.00 89.69 170 LEU A C 1
ATOM 1387 O O . LEU A 1 170 ? -10.741 -2.627 14.897 1.00 89.69 170 LEU A O 1
ATOM 1391 N N . VAL A 1 171 ? -10.6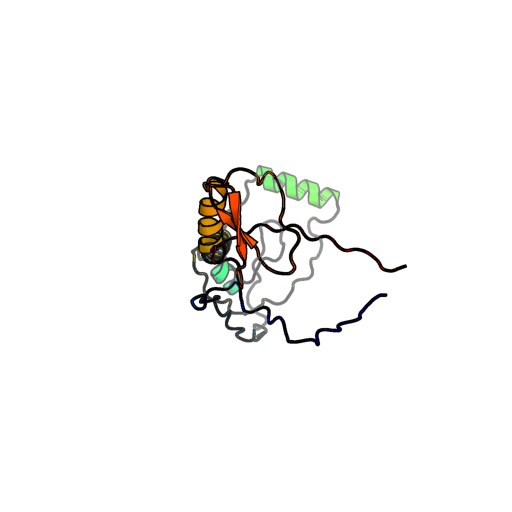32 -2.615 17.151 1.00 90.38 171 VAL A N 1
ATOM 1392 C CA . VAL A 1 171 ? -9.586 -3.634 17.302 1.00 90.38 171 VAL A CA 1
ATOM 1393 C C . VAL A 1 171 ? -10.195 -4.769 18.102 1.00 90.38 171 VAL A C 1
ATOM 1395 O O . VAL A 1 171 ? -10.747 -4.533 19.173 1.00 90.38 171 VAL A O 1
ATOM 1398 N N . PHE A 1 172 ? -10.119 -5.982 17.572 1.00 88.56 172 PHE A N 1
ATOM 1399 C CA . PHE A 1 172 ? -10.658 -7.164 18.222 1.00 88.56 172 PHE A CA 1
ATOM 1400 C C . PHE A 1 172 ? -9.639 -8.289 18.146 1.00 88.56 172 PHE A C 1
ATOM 1402 O O . PHE A 1 172 ? -8.954 -8.451 17.135 1.00 88.56 172 PHE A O 1
ATOM 1409 N N . ASP A 1 173 ? -9.548 -9.028 19.241 1.00 91.38 173 ASP A N 1
ATOM 1410 C CA . ASP A 1 173 ? -8.750 -10.237 19.351 1.00 91.38 173 ASP A CA 1
ATOM 1411 C C . ASP A 1 173 ? -9.663 -11.454 19.162 1.00 91.38 173 ASP A C 1
ATOM 1413 O O . ASP A 1 173 ? -10.829 -11.422 19.571 1.00 91.38 173 ASP A O 1
ATOM 1417 N N . VAL A 1 174 ? -9.168 -12.496 18.494 1.00 89.69 174 VAL A N 1
ATOM 1418 C CA . VAL A 1 174 ? -9.957 -13.690 18.156 1.00 89.69 174 VAL A CA 1
ATOM 1419 C C . VAL A 1 174 ? -9.240 -14.927 18.653 1.00 89.69 174 VAL A C 1
ATOM 1421 O O . VAL A 1 174 ? -8.158 -15.260 18.180 1.00 89.69 174 VAL A O 1
ATOM 1424 N N . GLU A 1 175 ? -9.921 -15.658 19.526 1.00 88.31 175 GLU A N 1
ATOM 1425 C CA . GLU A 1 175 ? -9.467 -16.946 20.030 1.00 88.31 175 GLU A CA 1
ATOM 1426 C C . GLU A 1 175 ? -10.191 -18.090 19.320 1.00 88.31 175 GLU A C 1
ATOM 1428 O O . GLU A 1 175 ? -11.396 -18.022 19.054 1.00 88.31 175 GLU A O 1
ATOM 1433 N N . VAL A 1 176 ? -9.460 -19.166 19.028 1.00 90.56 176 VAL A N 1
ATOM 1434 C CA . VAL A 1 176 ? -10.009 -20.377 18.405 1.00 90.56 176 VAL A CA 1
ATOM 1435 C C . VAL A 1 176 ? -9.635 -21.584 19.255 1.00 90.56 176 VAL A C 1
ATOM 1437 O O . VAL A 1 176 ? -8.458 -21.902 19.412 1.00 90.56 176 VAL A O 1
ATOM 1440 N N . CYS A 1 177 ? -10.637 -22.290 19.782 1.00 86.94 177 CYS A N 1
ATOM 1441 C CA . CYS A 1 177 ? -10.433 -23.585 20.428 1.00 86.94 177 CYS A CA 1
ATOM 1442 C C . CYS A 1 177 ? -10.561 -24.710 19.397 1.00 86.94 177 CYS A C 1
ATOM 1444 O O . CYS A 1 177 ? -11.531 -24.752 18.638 1.00 86.94 177 CYS A O 1
ATOM 1446 N N . MET A 1 178 ? -9.604 -25.637 19.395 1.00 88.25 178 MET A N 1
ATOM 1447 C CA . MET A 1 178 ? -9.713 -26.882 18.635 1.00 88.25 178 MET A CA 1
ATOM 1448 C C . MET A 1 178 ? -10.633 -27.860 19.375 1.00 88.25 178 MET A C 1
ATOM 1450 O O . MET A 1 178 ? -10.656 -27.882 20.606 1.00 88.25 178 MET A O 1
ATOM 1454 N N . GLN A 1 179 ? -11.402 -28.647 18.625 1.00 80.06 179 GLN A N 1
ATOM 1455 C CA . GLN A 1 179 ? -12.143 -29.788 19.160 1.00 80.06 179 GLN A CA 1
ATOM 1456 C C . GLN A 1 179 ? -11.245 -31.025 19.087 1.00 80.06 179 GLN A C 1
ATOM 1458 O O . GLN A 1 179 ? -10.689 -31.293 18.021 1.00 80.06 179 GLN A O 1
ATOM 1463 N N . ASP A 1 180 ? -11.115 -31.734 20.208 1.00 64.06 180 ASP A N 1
ATOM 1464 C CA . ASP A 1 180 ? -10.481 -33.056 20.267 1.00 64.06 180 ASP A CA 1
ATOM 1465 C C . ASP A 1 180 ? -11.345 -34.134 19.589 1.00 64.06 180 ASP A C 1
ATOM 1467 O O . ASP A 1 180 ? -12.594 -34.073 19.723 1.00 64.06 180 ASP A O 1
#

Foldseek 3Di:
DDDDDPPDDDPPPPPDLPPPPDPPVPPPPPPKDWDFDDDDDDFDAAPQGDGDARPVVCCQAQNPDDDDHDDPVVVVVVQVVCVVVVNRVDDDDDDGHTDTDDPHAPDNHPVVSVVVVVCVVCVVVVVLVVCVVPDDDAPDAPDDDPDPADWDQDNVRDTDGDNDDPRSDDDDDDDDDDDD

pLDDT: mean 77.13, std 20.75, range [25.75, 95.94]

Sequence (180 aa):
MLSNSYVNGKEMALRKIIPANYNILRFSHKNCHLNKSNEGQHSRVNAINIQMLSYDLHRQIFGTKPEVKPDVKTLSKVISHLSQHNLWEAETSTLPDVNFKIPDLYKSDIEEHFKYIANQLLCDYKNLLFKLLNSKLPPLPQRWNLYAGWMQYDNSGEATPVDFPEESALVFDVEVCMQD

InterPro domains:
  IPR002297 DNA-directed DNA-polymerase, family A, mitochondria [PTHR10267] (30-179)
  IPR041336 DNA mitochondrial polymerase, exonuclease domain [PF18136] (96-179)

Organism: Stegodyphus mimosarum (NCBI:txid407821)